Protein AF-A0AAV5U988-F1 (afdb_monomer)

Structure (mmCIF, N/CA/C/O backbone):
data_AF-A0AAV5U988-F1
#
_entry.id   AF-A0AAV5U988-F1
#
loop_
_atom_site.group_PDB
_atom_site.id
_atom_site.type_symbol
_atom_site.label_atom_id
_atom_site.label_alt_id
_atom_site.label_comp_id
_atom_site.label_asym_id
_atom_site.label_entity_id
_atom_site.label_seq_id
_atom_site.pdbx_PDB_ins_code
_atom_site.Cartn_x
_atom_site.Cartn_y
_atom_site.Cartn_z
_atom_site.occupancy
_atom_site.B_iso_or_equiv
_atom_site.auth_seq_id
_atom_site.auth_comp_id
_atom_site.auth_asym_id
_atom_site.auth_atom_id
_atom_site.pdbx_PDB_model_num
ATOM 1 N N . MET A 1 1 ? 36.139 -10.339 -34.353 1.00 68.12 1 MET A N 1
ATOM 2 C CA . MET A 1 1 ? 35.444 -9.091 -33.962 1.00 68.12 1 MET A CA 1
ATOM 3 C C . MET A 1 1 ? 34.547 -8.660 -35.114 1.00 68.12 1 MET A C 1
ATOM 5 O O . MET A 1 1 ? 35.024 -8.731 -36.241 1.00 68.12 1 MET A O 1
ATOM 9 N N . PRO A 1 2 ? 33.273 -8.292 -34.888 1.00 76.19 2 PRO A N 1
ATOM 10 C CA . PRO A 1 2 ? 32.394 -7.860 -35.975 1.00 76.19 2 PRO A CA 1
ATOM 11 C C . PRO A 1 2 ? 32.952 -6.601 -36.652 1.0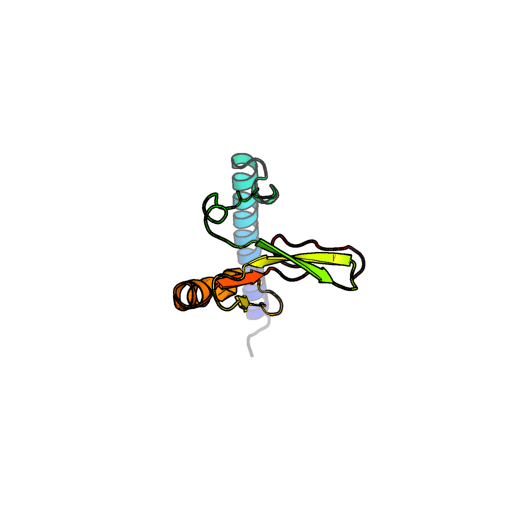0 76.19 2 PRO A C 1
ATOM 13 O O . PRO A 1 2 ? 33.418 -5.682 -35.974 1.00 76.19 2 PRO A O 1
ATOM 16 N N . GLY A 1 3 ? 32.927 -6.581 -37.987 1.00 91.69 3 GLY A N 1
ATOM 17 C CA . GLY A 1 3 ? 33.462 -5.481 -38.789 1.00 91.69 3 GLY A CA 1
ATOM 18 C C . GLY A 1 3 ? 32.687 -4.176 -38.596 1.00 91.69 3 GLY A C 1
ATOM 19 O O . GLY A 1 3 ? 31.529 -4.176 -38.174 1.00 91.69 3 GLY A O 1
ATOM 20 N N . VAL A 1 4 ? 33.323 -3.047 -38.927 1.00 90.12 4 VAL A N 1
ATOM 21 C CA . VAL A 1 4 ? 32.745 -1.697 -38.770 1.00 90.12 4 VAL A CA 1
ATOM 22 C C . VAL A 1 4 ? 31.385 -1.581 -39.468 1.00 90.12 4 VAL A C 1
ATOM 24 O O . VAL A 1 4 ? 30.432 -1.094 -38.866 1.00 90.12 4 VAL A O 1
ATOM 27 N N . LEU A 1 5 ? 31.255 -2.122 -40.684 1.00 90.00 5 LEU A N 1
ATOM 28 C CA . LEU A 1 5 ? 29.999 -2.129 -41.440 1.00 90.00 5 LEU A CA 1
ATOM 29 C C . LEU A 1 5 ? 28.879 -2.883 -40.705 1.00 90.00 5 LEU A C 1
ATOM 31 O O . LEU A 1 5 ? 27.766 -2.381 -40.581 1.00 90.00 5 LEU A O 1
ATOM 35 N N . THR A 1 6 ? 29.180 -4.060 -40.151 1.00 89.31 6 THR A N 1
ATOM 36 C CA . THR A 1 6 ? 28.213 -4.869 -39.397 1.00 89.31 6 THR A CA 1
ATOM 37 C C . THR A 1 6 ? 27.725 -4.135 -38.148 1.00 89.31 6 THR A C 1
ATOM 39 O O . THR A 1 6 ? 26.540 -4.199 -37.822 1.00 89.31 6 THR A O 1
ATOM 42 N N . ARG A 1 7 ? 28.609 -3.392 -37.466 1.00 90.75 7 ARG A N 1
ATOM 43 C CA . ARG A 1 7 ? 28.262 -2.572 -36.291 1.00 90.75 7 ARG A CA 1
ATOM 44 C C . ARG A 1 7 ? 27.387 -1.371 -36.659 1.00 90.75 7 ARG A C 1
ATOM 46 O O . ARG A 1 7 ? 26.449 -1.069 -35.930 1.00 90.75 7 ARG A O 1
ATOM 53 N N . LEU A 1 8 ? 27.652 -0.720 -37.791 1.00 92.00 8 LEU A N 1
ATOM 54 C CA . LEU A 1 8 ? 26.842 0.406 -38.269 1.00 92.00 8 LEU A CA 1
ATOM 55 C C . LEU A 1 8 ? 25.433 -0.036 -38.684 1.00 92.00 8 LEU A C 1
ATOM 57 O O . LEU A 1 8 ? 24.454 0.587 -38.284 1.00 92.00 8 LEU A O 1
ATOM 61 N N . VAL A 1 9 ? 25.317 -1.147 -39.418 1.00 93.44 9 VAL A N 1
ATOM 62 C CA . VAL A 1 9 ? 24.019 -1.694 -39.848 1.00 93.44 9 VAL A CA 1
ATOM 63 C C . VAL A 1 9 ? 23.182 -2.149 -38.652 1.00 93.44 9 VAL A C 1
ATOM 65 O O . VAL A 1 9 ? 21.994 -1.843 -38.579 1.00 93.44 9 VAL A O 1
ATOM 68 N N . SER A 1 10 ? 23.793 -2.835 -37.683 1.00 89.19 10 SER A N 1
ATOM 69 C CA . SER A 1 10 ? 23.087 -3.266 -36.468 1.00 89.19 10 SER A CA 1
ATOM 70 C C . SER A 1 10 ? 22.664 -2.084 -35.594 1.00 89.19 10 SER A C 1
ATOM 72 O O . SER A 1 10 ? 21.521 -2.053 -35.146 1.00 89.19 10 SER A O 1
ATOM 74 N N . ALA A 1 11 ? 23.518 -1.071 -35.413 1.00 90.62 11 ALA A N 1
ATOM 75 C CA . ALA A 1 11 ? 23.143 0.150 -34.700 1.00 90.62 11 ALA A CA 1
ATOM 76 C C . ALA A 1 11 ? 21.985 0.886 -35.390 1.00 90.62 11 ALA A C 1
ATOM 78 O O . ALA A 1 11 ? 21.061 1.346 -34.721 1.00 90.62 11 ALA A O 1
ATOM 79 N N . PHE A 1 12 ? 21.993 0.965 -36.721 1.00 95.25 12 PHE A N 1
ATOM 80 C CA . PHE A 1 12 ? 20.897 1.561 -37.481 1.00 95.25 12 PHE A CA 1
ATOM 81 C C . PHE A 1 12 ? 19.587 0.779 -37.312 1.00 95.25 12 PHE A C 1
ATOM 83 O O . PHE A 1 12 ? 18.555 1.373 -37.006 1.00 95.25 12 PHE A O 1
ATOM 90 N N . ALA A 1 13 ? 19.630 -0.550 -37.430 1.00 94.94 13 ALA A N 1
ATOM 91 C CA . ALA A 1 13 ? 18.459 -1.407 -37.254 1.00 94.94 13 ALA A CA 1
ATOM 92 C C . ALA A 1 13 ? 17.871 -1.317 -35.834 1.00 94.94 13 ALA A C 1
ATOM 94 O O . ALA A 1 13 ? 16.653 -1.241 -35.678 1.00 94.94 13 ALA A O 1
ATOM 95 N N . ILE A 1 14 ? 18.725 -1.270 -34.805 1.00 94.69 14 ILE A N 1
ATOM 96 C CA . ILE A 1 14 ? 18.303 -1.099 -33.407 1.00 94.69 14 ILE A CA 1
ATOM 97 C C . ILE A 1 14 ? 17.627 0.259 -33.211 1.00 94.69 14 ILE A C 1
ATOM 99 O O . ILE A 1 14 ? 16.540 0.312 -32.641 1.00 94.69 14 ILE A O 1
ATOM 103 N N . ASN A 1 15 ? 18.222 1.344 -33.717 1.00 95.38 15 ASN A N 1
ATOM 104 C CA . ASN A 1 15 ? 17.617 2.673 -33.621 1.00 95.38 15 ASN A CA 1
ATOM 105 C C . ASN A 1 15 ? 16.271 2.730 -34.353 1.00 95.38 15 ASN A C 1
ATOM 107 O O . ASN A 1 15 ? 15.298 3.240 -33.805 1.00 95.38 15 ASN A O 1
ATOM 111 N N . LEU A 1 16 ? 16.180 2.150 -35.553 1.00 96.19 16 LEU A N 1
ATOM 112 C CA . LEU A 1 16 ? 14.936 2.104 -36.319 1.00 96.19 16 LEU A CA 1
ATOM 113 C C . LEU A 1 16 ? 13.834 1.337 -35.573 1.00 96.19 16 LEU A C 1
ATOM 115 O O . LEU A 1 16 ? 12.708 1.825 -35.468 1.00 96.19 16 LEU A O 1
ATOM 119 N N . ALA A 1 17 ? 14.163 0.172 -35.008 1.00 95.81 17 ALA A N 1
ATOM 120 C CA . ALA A 1 17 ? 13.234 -0.597 -34.188 1.00 95.81 17 ALA A CA 1
ATOM 121 C C . ALA A 1 17 ? 12.812 0.189 -32.936 1.00 95.81 17 ALA A C 1
ATOM 123 O O . ALA A 1 17 ? 11.626 0.254 -32.615 1.00 95.81 17 ALA A O 1
ATOM 124 N N . GLN A 1 18 ? 13.759 0.841 -32.259 1.00 96.12 18 GLN A N 1
ATOM 125 C CA . GLN A 1 18 ? 13.484 1.661 -31.083 1.00 96.12 18 GLN A CA 1
ATOM 126 C C . GLN A 1 18 ? 12.528 2.813 -31.401 1.00 96.12 18 GLN A C 1
ATOM 128 O O . GLN A 1 18 ? 11.563 3.009 -30.659 1.00 96.12 18 GLN A O 1
ATOM 133 N N . TYR A 1 19 ? 12.742 3.542 -32.500 1.00 97.19 19 TYR A N 1
ATOM 134 C CA . TYR A 1 19 ? 11.817 4.589 -32.933 1.00 97.19 19 TYR A CA 1
ATOM 135 C C . TYR A 1 19 ? 10.433 4.018 -33.236 1.00 97.19 19 TYR A C 1
ATOM 137 O O . TYR A 1 19 ? 9.449 4.541 -32.723 1.00 97.19 19 TYR A O 1
ATOM 145 N N . TYR A 1 20 ? 10.349 2.906 -33.969 1.00 96.94 20 TYR A N 1
ATOM 146 C CA . TYR A 1 20 ? 9.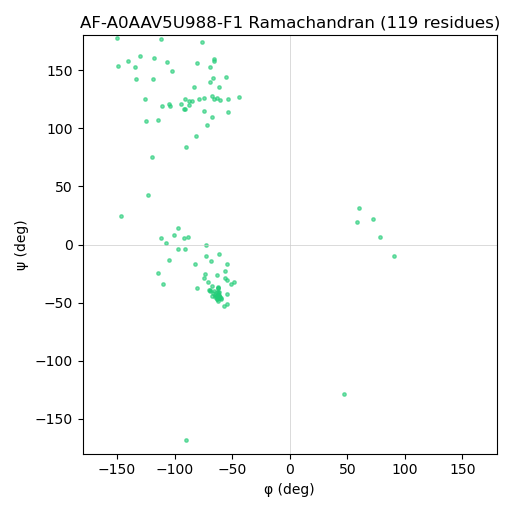075 2.263 -34.295 1.00 96.94 20 TYR A CA 1
ATOM 147 C C . TYR A 1 20 ? 8.264 1.891 -33.042 1.00 96.94 20 TYR A C 1
ATOM 149 O O . TYR A 1 20 ? 7.114 2.312 -32.893 1.00 96.94 20 TYR A O 1
ATOM 157 N N . TYR A 1 21 ? 8.869 1.160 -32.101 1.00 97.19 21 TYR A N 1
ATOM 158 C CA . TYR A 1 21 ? 8.181 0.741 -30.878 1.00 97.19 21 TYR A CA 1
ATOM 159 C C . TYR A 1 21 ? 7.856 1.919 -29.953 1.00 97.19 21 TYR A C 1
ATOM 161 O O . TYR A 1 21 ? 6.785 1.936 -29.344 1.00 97.19 21 TYR A O 1
ATOM 169 N N . SER A 1 22 ? 8.727 2.930 -29.878 1.00 96.06 22 SER A N 1
ATOM 170 C CA . SER A 1 22 ? 8.483 4.121 -29.051 1.00 96.06 22 SER A CA 1
ATOM 171 C C . SER A 1 22 ? 7.349 4.974 -29.618 1.00 96.06 22 SER A C 1
ATOM 173 O O . SER A 1 22 ? 6.501 5.448 -28.862 1.00 96.06 22 SER A O 1
ATOM 175 N N . SER A 1 23 ? 7.276 5.122 -30.944 1.00 97.12 23 SER A N 1
ATOM 176 C CA . SER A 1 23 ? 6.168 5.797 -31.620 1.00 97.12 23 SER A CA 1
ATOM 177 C C . SER A 1 23 ? 4.847 5.056 -31.415 1.00 97.12 23 SER A C 1
ATOM 179 O O . SER A 1 23 ? 3.851 5.692 -31.077 1.00 97.12 23 SER A O 1
ATOM 181 N N . LEU A 1 24 ? 4.826 3.724 -31.538 1.00 97.62 24 LEU A N 1
ATOM 182 C CA . LEU A 1 24 ? 3.626 2.926 -31.259 1.00 97.62 24 LEU A CA 1
ATOM 183 C C . LEU A 1 24 ? 3.167 3.054 -29.802 1.00 97.62 24 LEU A C 1
ATOM 185 O O . LEU A 1 24 ? 1.981 3.268 -29.549 1.00 97.62 24 LEU A O 1
ATOM 189 N N . ALA A 1 25 ? 4.091 2.963 -28.843 1.00 95.44 25 ALA A N 1
ATOM 190 C CA . ALA A 1 25 ? 3.778 3.125 -27.427 1.00 95.44 25 ALA A CA 1
ATOM 191 C C . ALA A 1 25 ? 3.251 4.537 -27.127 1.00 95.44 25 ALA A C 1
ATOM 193 O O . ALA A 1 25 ? 2.237 4.680 -26.447 1.00 95.44 25 ALA A O 1
ATOM 194 N N . GLY A 1 26 ? 3.887 5.573 -27.682 1.00 95.56 26 GLY A N 1
ATOM 195 C CA . GLY A 1 26 ? 3.447 6.960 -27.548 1.00 95.56 26 GLY A CA 1
ATOM 196 C C . GLY A 1 26 ? 2.042 7.183 -28.110 1.00 95.56 26 GLY A C 1
ATOM 197 O O . GLY A 1 26 ? 1.189 7.740 -27.420 1.00 95.56 26 GLY A O 1
ATOM 198 N N . LEU A 1 27 ? 1.764 6.680 -29.317 1.00 96.19 27 LEU A N 1
ATOM 199 C CA . LEU A 1 27 ? 0.439 6.756 -29.939 1.00 96.19 27 LEU A CA 1
ATOM 200 C C . LEU A 1 27 ? -0.620 6.000 -29.131 1.00 96.19 27 LEU A C 1
ATOM 202 O O . LEU A 1 27 ? -1.714 6.520 -28.920 1.00 96.19 27 LEU A O 1
ATOM 206 N N . TYR A 1 28 ? -0.300 4.806 -28.629 1.00 94.31 28 TYR A N 1
ATOM 207 C CA . TYR A 1 28 ? -1.206 4.034 -27.781 1.00 94.31 28 TYR A CA 1
ATOM 208 C C . TYR A 1 28 ? -1.513 4.754 -26.464 1.00 94.31 28 TYR A C 1
ATOM 210 O O . TYR A 1 28 ? -2.673 4.823 -26.055 1.00 94.31 28 TYR A O 1
ATOM 218 N N . LEU A 1 29 ? -0.499 5.320 -25.805 1.00 91.75 29 LEU A N 1
ATOM 219 C CA . LEU A 1 29 ? -0.677 6.076 -24.567 1.00 91.75 29 LEU A CA 1
ATOM 220 C C . LEU A 1 29 ? -1.483 7.357 -24.803 1.00 91.75 29 LEU A C 1
ATOM 222 O O . LEU A 1 29 ? -2.371 7.653 -24.007 1.00 91.75 29 LEU A O 1
ATOM 226 N N . LEU A 1 30 ? -1.249 8.064 -25.912 1.00 91.38 30 LEU A N 1
ATOM 227 C CA . LEU A 1 30 ? -2.019 9.247 -26.301 1.00 91.38 30 LEU A CA 1
ATOM 228 C C . LEU A 1 30 ? -3.482 8.897 -26.615 1.00 91.38 30 LEU A C 1
ATOM 230 O O . LEU A 1 30 ? -4.408 9.553 -26.133 1.00 91.38 30 LEU A O 1
ATOM 234 N N . TRP A 1 31 ? -3.715 7.822 -27.369 1.00 91.81 31 TRP A N 1
ATOM 235 C CA . TRP A 1 31 ? -5.058 7.310 -27.647 1.00 91.81 31 TRP A CA 1
ATOM 236 C C . TRP A 1 31 ? -5.775 6.880 -26.361 1.00 91.81 31 TRP A C 1
ATOM 238 O O . TRP A 1 31 ? -6.928 7.238 -26.119 1.00 91.81 31 TRP A O 1
ATOM 248 N N . ARG A 1 32 ? -5.081 6.165 -25.476 1.00 89.75 32 ARG A N 1
ATOM 249 C CA . ARG A 1 32 ? -5.623 5.762 -24.177 1.00 89.75 32 ARG A CA 1
ATOM 250 C C . ARG A 1 32 ? -5.940 6.977 -23.310 1.00 89.75 32 ARG A C 1
ATOM 252 O O . ARG A 1 32 ? -6.977 6.991 -22.649 1.00 89.75 32 ARG A O 1
ATOM 259 N N . TRP A 1 33 ? -5.081 7.994 -23.309 1.00 86.62 33 TRP A N 1
ATOM 260 C CA . TRP A 1 33 ? -5.279 9.228 -22.552 1.00 86.62 33 TRP A CA 1
ATOM 261 C C . TRP A 1 33 ? -6.524 9.981 -23.015 1.00 86.62 33 TRP A C 1
ATOM 263 O O . TRP A 1 33 ? -7.369 10.316 -22.189 1.00 86.62 33 TRP A O 1
ATOM 273 N N . THR A 1 34 ? -6.677 10.179 -24.328 1.00 89.69 34 THR A N 1
ATOM 274 C CA . THR A 1 34 ? -7.853 10.852 -24.909 1.00 89.69 34 THR A CA 1
ATOM 275 C C . THR A 1 34 ? -9.149 10.084 -24.639 1.00 89.69 34 THR A C 1
ATOM 277 O O . THR A 1 34 ? -10.168 10.696 -24.336 1.00 89.69 34 THR A O 1
ATOM 280 N N . ARG A 1 35 ? -9.111 8.744 -24.643 1.00 88.75 35 ARG A N 1
ATOM 281 C CA . ARG A 1 35 ? -10.258 7.887 -24.288 1.00 88.75 35 ARG A CA 1
ATOM 282 C C . ARG A 1 35 ? -10.616 7.890 -22.800 1.00 88.75 35 ARG A C 1
ATOM 284 O O . ARG A 1 35 ? -11.779 7.697 -22.465 1.00 88.75 35 ARG A O 1
ATOM 291 N N . THR A 1 36 ? -9.634 8.040 -21.911 1.00 82.06 36 THR A N 1
ATOM 292 C CA . THR A 1 36 ? -9.819 7.900 -20.449 1.00 82.06 36 THR A CA 1
ATOM 293 C C . THR A 1 36 ? -9.768 9.224 -19.687 1.00 82.06 36 THR A C 1
ATOM 295 O O . THR A 1 36 ? -9.872 9.221 -18.461 1.00 82.06 36 THR A O 1
ATOM 298 N N . GLY A 1 37 ? -9.596 10.351 -20.388 1.00 80.56 37 GLY A N 1
ATOM 299 C CA . GLY A 1 37 ? -9.558 11.693 -19.802 1.00 80.56 37 GLY A CA 1
ATOM 300 C C . GLY A 1 37 ? -8.434 11.888 -18.782 1.00 80.56 37 GLY A C 1
ATOM 301 O O . GLY A 1 37 ? -8.624 12.590 -17.796 1.00 80.56 37 GLY A O 1
ATOM 302 N N . GLY A 1 38 ? -7.293 11.213 -18.954 1.00 77.44 38 GLY A N 1
ATOM 303 C CA . GLY A 1 38 ? -6.189 11.290 -17.989 1.00 77.44 38 GLY A CA 1
ATOM 304 C C . GLY A 1 38 ? -6.443 10.560 -16.664 1.00 77.44 38 GLY A C 1
ATOM 305 O O . GLY A 1 38 ? -5.779 10.837 -15.667 1.00 77.44 38 GLY A O 1
ATOM 306 N N . GLY A 1 39 ? -7.362 9.587 -16.638 1.00 72.50 39 GLY A N 1
ATOM 307 C CA . GLY A 1 39 ? -7.710 8.818 -15.436 1.00 72.50 39 GLY A CA 1
ATOM 308 C C . GLY A 1 39 ? -6.535 8.127 -14.726 1.00 72.50 39 GLY A C 1
ATOM 309 O O . GLY A 1 39 ? -6.663 7.782 -13.556 1.00 72.50 39 GLY A O 1
ATOM 310 N N . ALA A 1 40 ? -5.381 7.972 -15.383 1.00 67.31 40 ALA A N 1
ATOM 311 C CA . ALA A 1 40 ? -4.150 7.474 -14.764 1.00 67.31 40 ALA A CA 1
ATOM 312 C C . ALA A 1 40 ? -3.604 8.386 -13.646 1.00 67.31 40 ALA A C 1
ATOM 314 O O . ALA A 1 40 ? -2.934 7.889 -12.746 1.00 67.31 40 ALA A O 1
ATOM 315 N N . LEU A 1 41 ? -3.904 9.691 -13.678 1.00 70.25 41 LEU A N 1
ATOM 316 C CA . LEU A 1 41 ? -3.542 10.644 -12.619 1.00 70.25 41 LEU A CA 1
ATOM 317 C C . LEU A 1 41 ? -4.681 10.897 -11.625 1.00 70.25 41 LEU A C 1
ATOM 319 O O . LEU A 1 41 ? -4.508 11.625 -10.648 1.00 70.25 41 LEU A O 1
ATOM 323 N N . ARG A 1 42 ? -5.862 10.319 -11.858 1.00 73.19 42 ARG A N 1
ATOM 324 C CA . ARG A 1 42 ? -6.999 10.490 -10.960 1.00 73.19 42 ARG A CA 1
ATOM 325 C C . ARG A 1 42 ? -6.749 9.654 -9.711 1.00 73.19 42 ARG A C 1
ATOM 327 O O . ARG A 1 42 ? -6.704 8.427 -9.782 1.00 73.19 42 ARG A O 1
ATOM 334 N N . LEU A 1 43 ? -6.605 10.321 -8.567 1.00 63.56 43 LEU A N 1
ATOM 335 C CA . LEU A 1 43 ? -6.525 9.655 -7.269 1.00 63.56 43 LEU A CA 1
ATOM 336 C C . LEU A 1 43 ? -7.740 8.732 -7.115 1.00 63.56 43 LEU A C 1
ATOM 338 O O . LEU A 1 43 ? -8.888 9.182 -7.096 1.00 63.56 43 LEU A O 1
ATOM 342 N N . LYS A 1 44 ? -7.488 7.420 -7.076 1.00 63.97 44 LYS A N 1
ATOM 343 C CA . LYS A 1 44 ? -8.531 6.412 -6.893 1.00 63.97 44 LYS A CA 1
ATOM 344 C C . LYS A 1 44 ? -9.008 6.502 -5.450 1.00 63.97 44 LYS A C 1
ATOM 346 O O . LYS A 1 44 ? -8.341 6.003 -4.551 1.00 63.97 44 LYS A O 1
ATOM 351 N N . GLN A 1 45 ? -10.162 7.119 -5.237 1.00 57.88 45 GLN A N 1
ATOM 352 C CA . GLN A 1 45 ? -10.797 7.155 -3.927 1.00 57.88 45 GLN A CA 1
ATOM 353 C C . GLN A 1 45 ? -11.237 5.728 -3.574 1.00 57.88 45 GLN A C 1
ATOM 355 O O . GLN A 1 45 ? -12.086 5.143 -4.246 1.00 57.88 45 GLN A O 1
ATOM 360 N N . ARG A 1 46 ? -10.563 5.114 -2.598 1.00 58.81 46 ARG A N 1
ATOM 361 C CA . ARG A 1 46 ? -10.878 3.765 -2.121 1.00 58.81 46 ARG A CA 1
ATOM 362 C C . ARG A 1 46 ? -11.869 3.900 -0.972 1.00 58.81 46 ARG A C 1
ATOM 364 O O . ARG A 1 46 ? -11.547 4.502 0.047 1.00 58.81 46 ARG A O 1
ATOM 371 N N . GLU A 1 47 ? -13.078 3.379 -1.150 1.00 51.69 47 GLU A N 1
ATOM 372 C CA . GLU A 1 47 ? -14.053 3.330 -0.063 1.00 51.69 47 GLU A CA 1
ATOM 373 C C . GLU A 1 47 ? -13.573 2.351 1.010 1.00 51.69 47 GLU A C 1
ATOM 375 O O . GLU A 1 47 ? -13.229 1.203 0.718 1.00 51.69 47 GLU A O 1
ATOM 380 N N . MET A 1 48 ? -13.537 2.817 2.258 1.00 50.44 48 MET A N 1
ATOM 381 C CA . MET A 1 48 ? -13.232 1.969 3.404 1.00 50.44 48 MET A CA 1
ATOM 382 C C . MET A 1 48 ? -14.334 0.904 3.530 1.00 50.44 48 MET A C 1
ATOM 384 O O . MET A 1 48 ? -15.515 1.265 3.569 1.00 50.44 48 MET A O 1
ATOM 388 N N . PRO A 1 49 ? -14.005 -0.399 3.579 1.00 49.78 49 PRO A N 1
ATOM 389 C CA . PRO A 1 49 ? -15.017 -1.446 3.624 1.00 49.78 49 PRO A CA 1
ATOM 390 C C . PRO A 1 49 ? -15.899 -1.301 4.872 1.00 49.78 49 PRO A C 1
ATOM 392 O O . PRO A 1 49 ? -15.421 -1.308 6.004 1.00 49.78 49 PRO A O 1
ATOM 395 N N . ARG A 1 50 ? -17.216 -1.214 4.648 1.00 47.62 50 ARG A N 1
ATOM 396 C CA . ARG A 1 50 ? -18.259 -0.900 5.647 1.00 47.62 50 ARG A CA 1
ATOM 397 C C . ARG A 1 50 ? -18.401 -1.886 6.816 1.00 47.62 50 ARG A C 1
ATOM 399 O O . ARG A 1 50 ? -19.171 -1.613 7.723 1.00 47.62 50 ARG A O 1
ATOM 406 N N . LYS A 1 51 ? -17.717 -3.033 6.803 1.00 46.44 51 LYS A N 1
ATOM 407 C CA . LYS A 1 51 ? -17.981 -4.156 7.727 1.00 46.44 51 LYS A CA 1
ATOM 408 C C . LYS A 1 51 ? -17.025 -4.289 8.920 1.00 46.44 51 LYS A C 1
ATOM 410 O O . LYS A 1 51 ? -17.118 -5.271 9.643 1.00 46.44 51 LYS A O 1
ATOM 415 N N . LEU A 1 52 ? -16.133 -3.327 9.161 1.00 50.91 52 LEU A N 1
ATOM 416 C CA . LEU A 1 52 ? -15.155 -3.402 10.262 1.00 50.91 52 LEU A CA 1
ATOM 417 C C . LEU A 1 52 ? -15.574 -2.657 11.548 1.00 50.91 52 LEU A C 1
ATOM 419 O O . LEU A 1 52 ? -14.721 -2.407 12.392 1.00 50.91 52 LEU A O 1
ATOM 423 N N . ILE A 1 53 ? -16.844 -2.259 11.694 1.00 52.69 53 ILE A N 1
ATOM 424 C CA . ILE A 1 53 ? -17.262 -1.288 12.727 1.00 52.69 53 ILE A CA 1
ATOM 425 C C . ILE A 1 53 ? -18.107 -1.925 13.845 1.00 52.69 53 ILE A C 1
ATOM 427 O O . ILE A 1 53 ? -17.956 -1.557 15.003 1.00 52.69 53 ILE A O 1
ATOM 431 N N . ASP A 1 54 ? -18.934 -2.931 13.555 1.00 52.50 54 ASP A N 1
ATOM 432 C CA . ASP A 1 54 ? -20.053 -3.242 14.463 1.00 52.50 54 ASP A CA 1
ATOM 433 C C . ASP A 1 54 ? -19.773 -4.294 15.559 1.00 52.50 54 ASP A C 1
ATOM 435 O O . ASP A 1 54 ? -20.689 -4.647 16.289 1.00 52.50 54 ASP A O 1
ATOM 439 N N . ASN A 1 55 ? -18.540 -4.794 15.729 1.00 55.12 55 ASN A N 1
ATOM 440 C CA . ASN A 1 55 ? -18.221 -5.838 16.731 1.00 55.12 55 ASN A CA 1
ATOM 441 C C . ASN A 1 55 ? -16.812 -5.732 17.352 1.00 55.12 55 ASN A C 1
ATOM 443 O O . ASN A 1 55 ? -16.254 -6.728 17.813 1.00 55.12 55 ASN A O 1
ATOM 447 N N . TYR A 1 56 ? -16.212 -4.541 17.364 1.00 59.09 56 TYR A N 1
ATOM 448 C CA . TYR A 1 56 ? -14.844 -4.343 17.844 1.00 59.09 56 TYR A CA 1
ATOM 449 C C . TYR A 1 56 ? -14.805 -3.390 19.047 1.00 59.09 56 TYR A C 1
ATOM 451 O O . TYR A 1 56 ? -15.552 -2.419 19.131 1.00 59.09 56 TYR A O 1
ATOM 459 N N . ASN A 1 57 ? -13.925 -3.669 20.007 1.00 66.69 57 ASN A N 1
ATOM 460 C CA . ASN A 1 57 ? -13.698 -2.845 21.188 1.00 66.69 57 ASN A CA 1
ATOM 461 C C . ASN A 1 57 ? -12.591 -1.823 20.882 1.00 66.69 57 ASN A C 1
ATOM 463 O O . ASN A 1 57 ? -11.404 -2.057 21.122 1.00 66.69 57 ASN A O 1
ATOM 467 N N . HIS A 1 58 ? -12.999 -0.711 20.272 1.00 67.69 58 HIS A N 1
ATOM 468 C CA . HIS A 1 58 ? -12.130 0.347 19.758 1.00 67.69 58 HIS A CA 1
ATOM 469 C C . HIS A 1 58 ? -11.376 1.093 20.879 1.00 67.69 58 HIS A C 1
ATOM 471 O O . HIS A 1 58 ? -11.975 1.657 21.793 1.00 67.69 58 HIS A O 1
ATOM 477 N N . LYS A 1 59 ? -10.047 1.153 20.783 1.00 70.19 59 LYS A N 1
ATOM 478 C CA . LYS A 1 59 ? -9.130 1.901 21.656 1.00 70.19 59 LYS A CA 1
ATOM 479 C C . LYS A 1 59 ? -8.159 2.740 20.828 1.00 70.19 59 LYS A C 1
ATOM 481 O O . LYS A 1 59 ? -7.972 2.521 19.636 1.00 70.19 59 LYS A O 1
ATOM 486 N N . TYR A 1 60 ? -7.532 3.717 21.472 1.00 74.00 60 TYR A N 1
ATOM 487 C CA . TYR A 1 60 ? -6.617 4.657 20.833 1.00 74.00 60 TYR A CA 1
ATOM 488 C C . TYR A 1 60 ? -5.350 4.807 21.677 1.00 74.00 60 TYR A C 1
ATOM 490 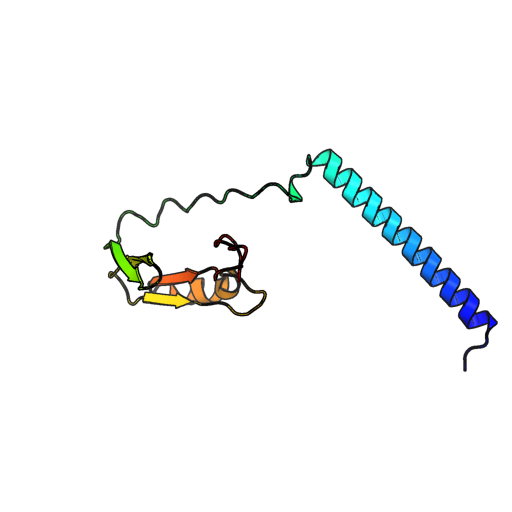O O . TYR A 1 60 ? -5.424 4.793 22.906 1.00 74.00 60 TYR A O 1
ATOM 498 N N . ILE A 1 61 ? -4.195 4.934 21.027 1.00 75.19 61 ILE A N 1
ATOM 499 C CA . ILE A 1 61 ? -2.925 5.283 21.665 1.00 75.19 61 ILE A CA 1
ATOM 500 C C . ILE A 1 61 ? -2.321 6.501 20.970 1.00 75.19 61 ILE A C 1
ATOM 502 O O . ILE A 1 61 ? -2.115 6.506 19.758 1.00 75.19 61 ILE A O 1
ATOM 506 N N . LEU A 1 62 ? -2.028 7.539 21.750 1.00 80.75 62 LEU A N 1
ATOM 507 C CA . LEU A 1 62 ? -1.344 8.733 21.271 1.00 80.75 62 LEU A CA 1
ATOM 508 C C . LEU A 1 62 ? 0.169 8.517 21.364 1.00 80.75 62 LEU A C 1
ATOM 510 O O . LEU A 1 62 ? 0.700 8.288 22.450 1.00 80.75 62 LEU A O 1
ATOM 514 N N . LEU A 1 63 ? 0.865 8.583 20.232 1.00 80.25 63 LEU A N 1
ATOM 515 C CA . LEU A 1 63 ? 2.320 8.485 20.194 1.00 80.25 63 LEU A CA 1
ATOM 516 C C . LEU A 1 63 ? 2.962 9.832 20.555 1.00 80.25 63 LEU A C 1
ATOM 518 O O . LEU A 1 63 ? 2.371 10.880 20.281 1.00 80.25 63 LEU A O 1
ATOM 522 N N . PRO A 1 64 ? 4.216 9.837 21.049 1.00 79.44 64 PRO A N 1
ATOM 523 C CA . PRO A 1 64 ? 4.981 11.069 21.266 1.00 79.44 64 PRO A CA 1
ATOM 524 C C . PRO A 1 64 ? 5.129 11.940 20.010 1.00 79.44 64 PRO A C 1
ATOM 526 O O . PRO A 1 64 ? 5.317 13.146 20.109 1.00 79.44 64 PRO A O 1
ATOM 529 N N . SER A 1 65 ? 5.003 11.345 18.820 1.00 81.44 65 SER A N 1
ATOM 530 C CA . SER A 1 65 ? 4.989 12.058 17.539 1.00 81.44 65 SER A CA 1
ATOM 531 C C . SER A 1 65 ? 3.693 12.840 17.266 1.00 81.44 65 SER A C 1
ATOM 533 O O . SER A 1 65 ? 3.561 13.421 16.193 1.00 81.44 65 SER A O 1
ATOM 535 N N . GLY A 1 66 ? 2.710 12.806 18.173 1.00 81.00 66 GLY A N 1
ATOM 536 C CA . GLY A 1 66 ? 1.384 13.408 17.992 1.00 81.00 66 GLY A CA 1
ATOM 537 C C . GLY A 1 66 ? 0.431 12.589 17.115 1.00 81.00 66 GLY A C 1
ATOM 538 O O . GLY A 1 66 ? -0.662 13.045 16.792 1.00 81.00 66 GLY A O 1
ATOM 539 N N . ILE A 1 67 ? 0.823 11.374 16.723 1.00 72.38 67 ILE A N 1
ATOM 540 C CA . ILE A 1 67 ? -0.006 10.489 15.899 1.00 72.38 67 ILE A CA 1
ATOM 541 C C . ILE A 1 67 ? -0.905 9.670 16.819 1.00 72.38 67 ILE A C 1
ATOM 543 O O . ILE A 1 67 ? -0.412 8.963 17.695 1.00 72.38 67 ILE A O 1
ATOM 547 N N . ASN A 1 68 ? -2.217 9.741 16.604 1.00 58.31 68 ASN A N 1
ATOM 548 C CA . ASN A 1 68 ? -3.177 8.918 17.327 1.00 58.31 68 ASN A CA 1
ATOM 549 C C . ASN A 1 68 ? -3.451 7.623 16.547 1.00 58.31 68 ASN A C 1
ATOM 551 O O . ASN A 1 68 ? -3.946 7.667 15.421 1.00 58.31 68 ASN A O 1
ATOM 555 N N . MET A 1 69 ? -3.108 6.476 17.129 1.00 64.88 69 MET A N 1
ATOM 556 C CA . MET A 1 69 ? -3.272 5.162 16.512 1.00 64.88 69 MET A CA 1
ATOM 557 C C . MET A 1 69 ? -4.452 4.418 17.127 1.00 64.88 69 MET A C 1
ATOM 559 O O . MET A 1 69 ? -4.484 4.134 18.321 1.00 64.88 69 MET A O 1
ATOM 563 N N . HIS A 1 70 ? -5.415 4.073 16.282 1.00 69.88 70 HIS A N 1
ATOM 564 C CA . HIS A 1 70 ? -6.585 3.283 16.639 1.00 69.88 70 HIS A CA 1
ATOM 565 C C . HIS A 1 70 ? -6.277 1.771 16.625 1.00 69.88 70 HIS A C 1
ATOM 567 O O . HIS A 1 70 ? -5.670 1.268 15.677 1.00 69.88 70 HIS A O 1
ATOM 573 N N . TYR A 1 71 ? -6.727 1.027 17.637 1.00 63.88 71 TYR A N 1
ATOM 574 C CA . TYR A 1 71 ? -6.604 -0.428 17.724 1.00 63.88 71 TYR A CA 1
ATOM 575 C C . TYR A 1 71 ? -7.773 -1.051 18.506 1.00 63.88 71 TYR A C 1
ATOM 577 O O . TYR A 1 71 ? -8.358 -0.421 19.367 1.00 63.88 71 TYR A O 1
ATOM 585 N N . ASP A 1 72 ? -8.100 -2.308 18.236 1.00 65.94 72 ASP A N 1
ATOM 586 C CA . ASP A 1 72 ? -9.125 -3.103 18.928 1.00 65.94 72 ASP A CA 1
ATOM 587 C C . ASP A 1 72 ? -8.522 -4.191 19.860 1.00 65.94 72 ASP A C 1
ATOM 589 O O . ASP A 1 72 ? -7.378 -4.615 19.705 1.00 65.94 72 ASP A O 1
ATOM 593 N N . THR A 1 73 ? -9.259 -4.660 20.862 1.00 65.75 73 THR A N 1
ATOM 594 C CA . THR A 1 73 ? -8.762 -5.630 21.856 1.00 65.75 73 THR A CA 1
ATOM 595 C C . THR A 1 73 ? -9.390 -7.022 21.787 1.00 65.75 73 THR A C 1
ATOM 597 O O . THR A 1 73 ? -9.110 -7.830 22.666 1.00 65.75 73 THR A O 1
ATOM 600 N N . THR A 1 74 ? -10.235 -7.332 20.799 1.00 67.50 74 THR A N 1
ATOM 601 C CA . THR A 1 74 ? -10.971 -8.619 20.765 1.00 67.50 74 THR A CA 1
ATOM 602 C C . THR A 1 74 ? -10.123 -9.843 20.396 1.00 67.50 74 THR A C 1
ATOM 604 O O . THR A 1 74 ? -10.434 -10.950 20.828 1.00 67.50 74 THR A O 1
ATOM 607 N N . ALA A 1 75 ? -9.023 -9.660 19.663 1.00 70.5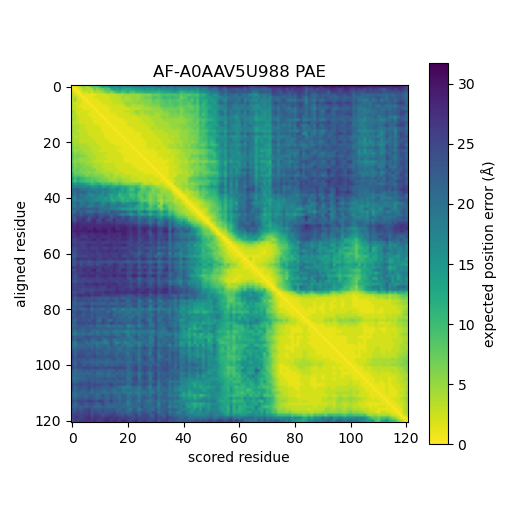6 75 ALA A N 1
ATOM 608 C CA . ALA A 1 75 ? -8.051 -10.706 19.337 1.00 70.56 75 ALA A CA 1
ATOM 609 C C . ALA A 1 75 ? -6.615 -10.151 19.403 1.00 70.56 75 ALA A C 1
ATOM 611 O O . ALA A 1 75 ? -6.433 -8.932 19.264 1.00 70.56 75 ALA A O 1
ATOM 612 N N . PRO A 1 76 ? -5.583 -11.006 19.585 1.00 78.94 76 PRO A N 1
ATOM 613 C CA . PRO A 1 76 ? -4.192 -10.565 19.575 1.00 78.94 76 PRO A CA 1
ATOM 614 C C . PRO A 1 76 ? -3.878 -9.790 18.290 1.00 78.94 7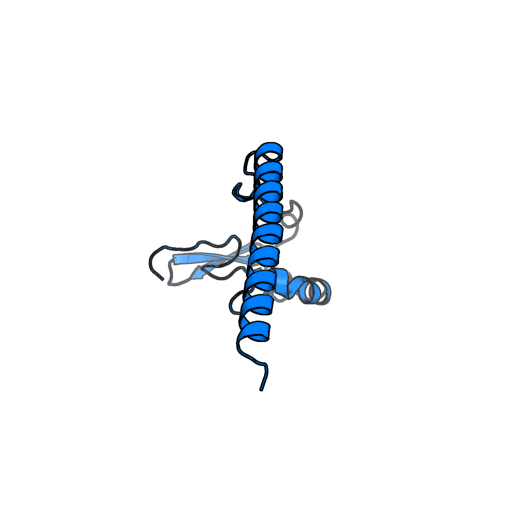6 PRO A C 1
ATOM 616 O O . PRO A 1 76 ? -4.122 -10.266 17.177 1.00 78.94 76 PRO A O 1
ATOM 619 N N . LEU A 1 77 ? -3.374 -8.566 18.452 1.00 82.19 77 LEU A N 1
ATOM 620 C CA . LEU A 1 77 ? -3.060 -7.678 17.339 1.00 82.19 77 LEU A CA 1
ATOM 621 C C . LEU A 1 77 ? -1.785 -8.147 16.639 1.00 82.19 77 LEU A C 1
ATOM 623 O O . LEU A 1 77 ? -0.734 -8.253 17.267 1.00 82.19 77 LEU A O 1
ATOM 627 N N . MET A 1 78 ? -1.871 -8.350 15.328 1.00 86.75 78 MET A N 1
ATOM 628 C CA . MET A 1 78 ? -0.718 -8.595 14.469 1.00 86.75 78 MET A CA 1
ATOM 629 C C . MET A 1 78 ? -0.576 -7.427 13.496 1.00 86.75 78 MET A C 1
ATOM 631 O O . MET A 1 78 ? -1.368 -7.288 12.563 1.00 86.75 78 MET A O 1
ATOM 635 N N . VAL A 1 79 ? 0.427 -6.576 13.721 1.00 91.25 79 VAL A N 1
ATOM 636 C CA . VAL A 1 79 ? 0.749 -5.469 12.812 1.00 91.25 79 VAL A CA 1
ATOM 637 C C . VAL A 1 79 ? 1.767 -5.946 11.784 1.00 91.25 79 VAL A C 1
ATOM 639 O O . VAL A 1 79 ? 2.835 -6.433 12.146 1.00 91.25 79 VAL A O 1
ATOM 642 N N . MET A 1 80 ? 1.442 -5.790 10.504 1.00 93.06 80 MET A N 1
ATOM 643 C CA . MET A 1 80 ? 2.327 -6.120 9.390 1.00 93.06 80 MET A CA 1
ATOM 644 C C . MET A 1 80 ? 2.909 -4.835 8.801 1.00 93.06 80 MET A C 1
ATOM 646 O O . MET A 1 80 ? 2.175 -3.968 8.321 1.00 93.06 80 MET A O 1
ATOM 650 N N . VAL A 1 81 ? 4.237 -4.724 8.838 1.00 95.25 81 VAL A N 1
ATOM 651 C CA . VAL A 1 81 ? 5.001 -3.578 8.326 1.00 95.25 81 VAL A CA 1
ATOM 652 C C . VAL A 1 81 ? 5.773 -4.044 7.095 1.00 95.25 81 VAL A C 1
ATOM 654 O O . VAL A 1 81 ? 6.542 -4.995 7.179 1.00 95.25 81 VAL A O 1
ATOM 657 N N . HIS A 1 82 ? 5.514 -3.437 5.936 1.00 94.62 82 HIS A N 1
ATOM 658 C CA . HIS A 1 82 ? 6.145 -3.824 4.664 1.00 94.62 82 HIS A CA 1
ATOM 659 C C . HIS A 1 82 ? 7.604 -3.338 4.543 1.00 94.62 82 HIS A C 1
ATOM 661 O O . HIS A 1 82 ? 8.092 -2.603 5.397 1.00 94.62 82 HIS A O 1
ATOM 667 N N . GLY A 1 83 ? 8.310 -3.730 3.479 1.00 91.69 83 GLY A N 1
ATOM 668 C CA . GLY A 1 83 ? 9.674 -3.277 3.183 1.00 91.69 83 GLY A CA 1
ATOM 669 C C . GLY A 1 83 ? 9.761 -2.010 2.319 1.00 91.69 83 GLY A C 1
ATOM 670 O O . GLY A 1 83 ? 8.779 -1.304 2.085 1.00 91.69 83 GLY A O 1
ATOM 671 N N . TYR A 1 84 ? 10.966 -1.720 1.827 1.00 92.62 84 TYR A N 1
ATOM 672 C CA . TYR A 1 84 ? 11.228 -0.655 0.851 1.00 92.62 84 TYR A CA 1
ATOM 673 C C . TYR A 1 84 ? 10.626 -1.006 -0.523 1.00 92.62 84 TYR A C 1
ATOM 675 O O . TYR A 1 84 ? 10.718 -2.151 -0.951 1.00 92.62 84 TYR A O 1
ATOM 683 N N . LEU A 1 85 ? 10.029 -0.023 -1.214 1.00 87.44 85 LEU A N 1
ATOM 684 C CA . LEU A 1 85 ? 9.299 -0.187 -2.496 1.00 87.44 85 LEU A CA 1
ATOM 685 C C . LEU A 1 85 ? 8.118 -1.173 -2.460 1.00 87.44 85 LEU A C 1
ATOM 687 O O . LEU A 1 85 ? 7.627 -1.617 -3.497 1.00 87.44 85 LEU A O 1
ATOM 691 N N . GLU A 1 86 ? 7.619 -1.456 -1.265 1.00 91.56 86 GLU A N 1
ATOM 692 C CA . GLU A 1 86 ? 6.425 -2.256 -1.033 1.00 91.56 86 GLU A CA 1
ATOM 693 C C . GLU A 1 86 ? 5.290 -1.392 -0.468 1.00 91.56 86 GLU A C 1
ATOM 695 O O . GLU A 1 86 ? 5.451 -0.197 -0.219 1.00 91.56 86 GLU A O 1
ATOM 700 N N . PHE A 1 87 ? 4.121 -1.997 -0.280 1.00 92.44 87 PHE A N 1
ATOM 701 C CA . PHE A 1 87 ? 2.988 -1.401 0.427 1.00 92.44 87 PHE A CA 1
ATOM 702 C C . PHE A 1 87 ? 2.165 -2.519 1.084 1.00 92.44 87 PHE A C 1
ATOM 704 O O . PHE A 1 87 ? 2.499 -3.697 0.926 1.00 92.44 87 PHE A O 1
ATOM 711 N N . TRP A 1 88 ? 1.102 -2.194 1.824 1.00 89.94 88 TRP A N 1
ATOM 712 C CA . TRP A 1 88 ? 0.342 -3.163 2.635 1.00 89.94 88 TRP A CA 1
ATOM 713 C C . TRP A 1 88 ? -0.048 -4.451 1.878 1.00 89.94 88 TRP A C 1
ATOM 715 O O . TRP A 1 88 ? -0.094 -5.537 2.457 1.00 89.94 88 TRP A O 1
ATOM 725 N N . TYR A 1 89 ? -0.286 -4.349 0.566 1.00 92.69 89 TYR A N 1
ATOM 726 C CA . TYR A 1 89 ? -0.728 -5.448 -0.295 1.00 92.69 89 TYR A CA 1
ATOM 727 C C . TYR A 1 89 ? 0.323 -6.547 -0.523 1.00 92.69 89 TYR A C 1
ATOM 729 O O . TYR A 1 89 ? -0.018 -7.655 -0.962 1.00 92.69 89 TYR A O 1
ATOM 737 N N . SER A 1 90 ? 1.593 -6.291 -0.192 1.00 93.31 90 SER A N 1
ATOM 738 C CA . SER A 1 90 ? 2.619 -7.338 -0.126 1.00 93.31 90 SER A CA 1
ATOM 739 C C . SER A 1 90 ? 2.193 -8.478 0.803 1.00 93.31 90 SER A C 1
ATOM 741 O O . SER A 1 90 ? 2.474 -9.638 0.515 1.00 93.31 90 SER A O 1
ATOM 743 N N . TRP A 1 91 ? 1.401 -8.165 1.833 1.00 93.94 91 TRP A N 1
ATOM 744 C CA . TRP A 1 91 ? 0.924 -9.114 2.834 1.00 93.94 91 TRP A CA 1
ATOM 745 C C . TRP A 1 91 ? -0.386 -9.831 2.490 1.00 93.94 91 TRP A C 1
ATOM 747 O O . TRP A 1 91 ? -0.914 -10.554 3.328 1.00 93.94 91 TRP A O 1
ATOM 757 N N . ARG A 1 92 ? -0.947 -9.672 1.282 1.00 94.81 92 ARG A N 1
ATOM 758 C CA . ARG A 1 92 ? -2.282 -10.210 0.924 1.00 94.81 92 ARG A CA 1
ATOM 759 C C . ARG A 1 92 ? -2.485 -11.699 1.241 1.00 94.81 92 ARG A C 1
ATOM 761 O O . ARG A 1 92 ? -3.585 -12.092 1.613 1.00 94.81 92 ARG A O 1
ATOM 768 N N . PHE A 1 93 ? -1.437 -12.516 1.124 1.00 94.12 93 PHE A N 1
ATOM 769 C CA . PHE A 1 93 ? -1.508 -13.947 1.431 1.00 94.12 93 PHE A CA 1
ATOM 770 C C . PHE A 1 93 ? -1.413 -14.226 2.936 1.00 94.12 93 PHE A C 1
ATOM 772 O O . PHE A 1 93 ? -2.109 -15.095 3.452 1.00 94.12 93 PHE A O 1
ATOM 779 N N . GLN A 1 94 ? -0.585 -13.470 3.657 1.00 94.81 94 GLN A N 1
ATOM 780 C CA . GLN A 1 94 ? -0.437 -13.584 5.107 1.00 94.81 94 GLN A CA 1
ATOM 781 C C . GLN A 1 94 ? -1.691 -13.081 5.822 1.00 94.81 94 GLN A C 1
ATOM 783 O O . GLN A 1 94 ? -2.134 -13.706 6.780 1.00 94.81 94 GLN A O 1
ATOM 788 N N . ILE A 1 95 ? -2.302 -12.004 5.324 1.00 90.06 95 ILE A N 1
ATOM 789 C CA . ILE A 1 95 ? -3.587 -11.501 5.815 1.00 90.06 95 ILE A CA 1
ATOM 790 C C . ILE A 1 95 ? -4.629 -12.620 5.768 1.00 90.06 95 ILE A C 1
ATOM 792 O O . ILE A 1 95 ? -5.241 -12.920 6.790 1.00 90.06 95 ILE A O 1
ATOM 796 N N . GLU A 1 96 ? -4.772 -13.289 4.622 1.00 91.81 96 GLU A N 1
ATOM 797 C CA . GLU A 1 96 ? -5.733 -14.384 4.466 1.00 91.81 96 GLU A CA 1
ATOM 798 C C . GLU A 1 96 ? -5.441 -15.565 5.406 1.00 91.81 96 GLU A C 1
ATOM 800 O O . GLU A 1 96 ? -6.363 -16.137 5.974 1.00 91.81 96 GLU A O 1
ATOM 805 N N . HIS A 1 97 ? -4.167 -15.896 5.634 1.00 93.75 97 HIS A N 1
ATOM 806 C CA . HIS A 1 97 ? -3.764 -17.010 6.499 1.00 93.75 97 HIS A CA 1
ATOM 807 C C . HIS A 1 97 ? -3.928 -16.741 8.010 1.00 93.75 97 HIS A C 1
ATOM 809 O O . HIS A 1 97 ? -4.087 -17.675 8.807 1.00 93.75 97 HIS A O 1
ATOM 815 N N . PHE A 1 98 ? -3.824 -15.481 8.440 1.00 90.94 98 PHE A N 1
ATOM 816 C CA . PHE A 1 98 ? -3.819 -15.118 9.861 1.00 90.94 98 PHE A CA 1
ATOM 817 C C . PHE A 1 98 ? -5.129 -14.500 10.360 1.00 90.94 98 PHE A C 1
ATOM 819 O O . PHE A 1 98 ? -5.315 -14.446 11.577 1.00 90.94 98 PHE A O 1
ATOM 826 N N . LYS A 1 99 ? -6.048 -14.096 9.470 1.00 86.31 99 LYS A N 1
ATOM 827 C CA . LYS 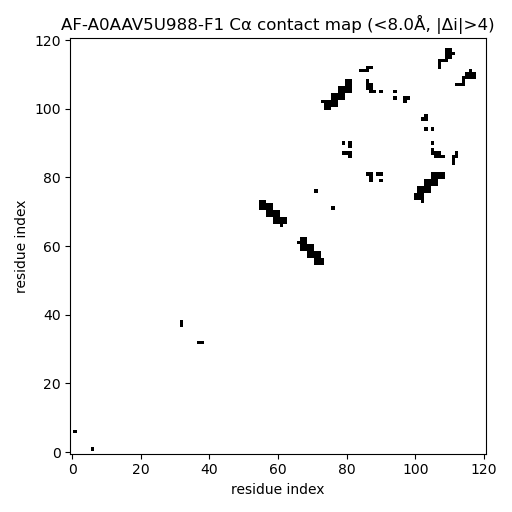A 1 99 ? -7.294 -13.393 9.834 1.00 86.31 99 LYS A CA 1
ATOM 828 C C . LYS A 1 99 ? -8.188 -14.129 10.841 1.00 86.31 99 LYS A C 1
ATOM 830 O O . LYS A 1 99 ? -8.887 -13.471 11.600 1.00 86.31 99 LYS A O 1
ATOM 835 N N . ASP A 1 100 ? -8.149 -15.464 10.871 1.00 87.81 100 ASP A N 1
ATOM 836 C CA . ASP A 1 100 ? -9.005 -16.268 11.759 1.00 87.81 100 ASP A CA 1
ATOM 837 C C . ASP A 1 100 ? -8.445 -16.385 13.188 1.00 87.81 100 ASP A C 1
ATOM 839 O O . ASP A 1 100 ? -9.158 -16.764 14.113 1.00 87.81 100 ASP A O 1
ATOM 843 N N . ARG A 1 101 ? -7.152 -16.085 13.378 1.00 87.50 101 ARG A N 1
ATOM 844 C CA . ARG A 1 101 ? -6.436 -16.240 14.661 1.00 87.50 101 ARG A CA 1
ATOM 845 C C . ARG A 1 101 ? -5.983 -14.915 15.264 1.00 87.50 101 ARG A C 1
ATOM 847 O O . ARG A 1 101 ? -5.771 -14.831 16.471 1.00 87.50 101 ARG A O 1
ATOM 854 N N . TYR A 1 102 ? -5.803 -13.900 14.427 1.00 86.75 102 TYR A N 1
ATOM 855 C CA . TYR A 1 102 ? -5.263 -12.605 14.808 1.00 86.75 102 TYR A CA 1
ATOM 856 C C . TYR A 1 102 ? -6.092 -11.484 14.216 1.00 86.75 102 TYR A C 1
ATOM 858 O O . TYR A 1 102 ? -6.629 -11.585 13.112 1.00 86.75 102 TYR A O 1
ATOM 866 N N . ARG A 1 103 ? -6.072 -10.343 14.901 1.00 81.31 103 ARG A N 1
ATOM 867 C CA . ARG A 1 103 ? -6.505 -9.091 14.296 1.00 81.31 103 ARG A CA 1
ATOM 868 C C . ARG A 1 103 ? -5.365 -8.532 13.459 1.00 81.31 103 ARG A C 1
ATOM 870 O O . ARG A 1 103 ? -4.477 -7.852 13.975 1.00 81.31 103 ARG A O 1
ATOM 877 N N . VAL A 1 104 ? -5.375 -8.872 12.177 1.00 88.06 104 VAL A N 1
ATOM 878 C CA . VAL A 1 104 ? -4.327 -8.473 11.238 1.00 88.06 104 VAL A CA 1
ATOM 879 C C . VAL A 1 104 ? -4.540 -7.028 10.793 1.00 88.06 104 VAL A C 1
ATOM 881 O O . VAL A 1 104 ? -5.599 -6.677 10.278 1.00 88.06 104 VAL A O 1
ATOM 884 N N . VAL A 1 105 ? -3.517 -6.193 10.964 1.00 90.50 105 VAL A N 1
ATOM 885 C CA . VAL A 1 105 ? -3.480 -4.813 10.469 1.00 90.50 105 VAL A CA 1
ATOM 886 C C . VAL A 1 105 ? -2.230 -4.646 9.612 1.00 90.50 105 VAL A C 1
ATOM 888 O O . VAL A 1 105 ? -1.120 -4.587 10.135 1.00 90.50 105 VAL A O 1
ATOM 891 N N . ALA A 1 106 ? -2.403 -4.570 8.294 1.00 92.31 106 ALA A N 1
ATOM 892 C CA . ALA A 1 106 ? -1.327 -4.229 7.369 1.00 92.31 106 ALA A CA 1
ATOM 893 C C . ALA A 1 106 ? -1.358 -2.722 7.092 1.00 92.31 106 ALA A C 1
ATOM 895 O O . ALA A 1 106 ? -2.375 -2.199 6.639 1.00 92.31 106 ALA A O 1
ATOM 896 N N . ILE A 1 107 ? -0.263 -2.029 7.397 1.00 91.25 107 ILE A N 1
ATOM 897 C CA . ILE A 1 107 ? -0.168 -0.571 7.249 1.00 91.25 107 ILE A CA 1
ATOM 898 C C . ILE A 1 107 ? 0.619 -0.198 5.997 1.00 91.25 107 ILE A C 1
ATOM 900 O O . ILE A 1 107 ? 1.557 -0.901 5.634 1.00 91.25 107 ILE A O 1
ATOM 904 N N . ASP A 1 108 ? 0.290 0.944 5.394 1.00 91.25 108 ASP A N 1
ATOM 905 C CA . ASP A 1 108 ? 1.213 1.654 4.508 1.00 91.25 108 ASP A CA 1
ATOM 906 C C . ASP A 1 108 ? 2.124 2.538 5.355 1.00 91.25 108 ASP A C 1
ATOM 908 O O . ASP A 1 108 ? 1.658 3.386 6.121 1.00 91.25 108 ASP A O 1
ATOM 912 N N . GLN A 1 109 ? 3.434 2.361 5.228 1.00 89.38 109 GLN A N 1
ATOM 913 C CA . GLN A 1 109 ? 4.395 3.220 5.901 1.00 89.38 109 GLN A CA 1
ATOM 914 C 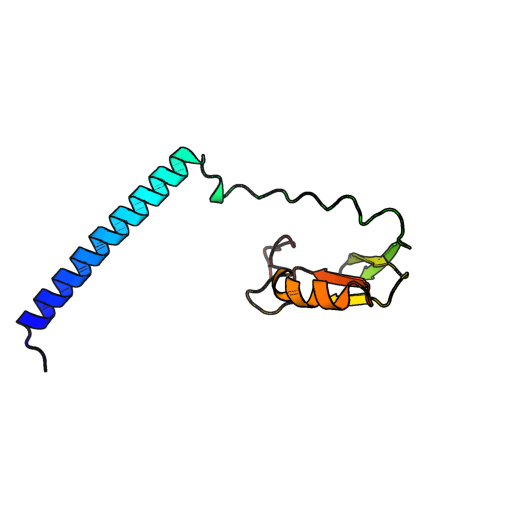C . GLN A 1 109 ? 4.335 4.652 5.361 1.00 89.38 109 GLN A C 1
ATOM 916 O O . GLN A 1 109 ? 3.927 4.917 4.230 1.00 89.38 109 GLN A O 1
ATOM 921 N N . ARG A 1 110 ? 4.805 5.593 6.183 1.00 89.88 110 ARG A N 1
ATOM 922 C CA . ARG A 1 110 ? 5.099 6.976 5.787 1.00 89.88 110 ARG A CA 1
ATOM 923 C C . ARG A 1 110 ? 5.837 7.000 4.443 1.00 89.88 110 ARG A C 1
ATOM 925 O O . ARG A 1 110 ? 6.871 6.354 4.308 1.00 89.88 110 ARG A O 1
ATOM 932 N N . GLY A 1 111 ? 5.326 7.768 3.481 1.00 88.19 111 GLY A N 1
ATOM 933 C CA . GLY A 1 111 ? 5.902 7.850 2.135 1.00 88.19 111 GLY A CA 1
ATOM 934 C C . GLY A 1 111 ? 5.340 6.844 1.118 1.00 88.19 111 GLY A C 1
ATOM 935 O O . GLY A 1 111 ? 5.586 7.008 -0.075 1.00 88.19 111 GLY A O 1
ATOM 936 N N . TYR A 1 112 ? 4.544 5.856 1.543 1.00 89.38 112 TYR A N 1
ATOM 937 C CA . TYR A 1 112 ? 4.050 4.763 0.696 1.00 89.38 112 TYR A CA 1
ATOM 938 C C . TYR A 1 112 ? 2.525 4.744 0.572 1.00 89.38 112 TYR A C 1
ATOM 940 O O . TYR A 1 112 ? 1.814 5.341 1.380 1.00 89.38 112 TYR A O 1
ATOM 948 N N . GLY A 1 113 ? 2.037 4.065 -0.473 1.00 87.12 113 GLY A N 1
ATOM 949 C CA . GLY A 1 113 ? 0.620 3.751 -0.683 1.00 87.12 113 GLY A CA 1
ATOM 950 C C . GLY A 1 113 ? -0.320 4.939 -0.483 1.00 87.12 113 GLY A C 1
ATOM 951 O O . GLY A 1 113 ? -0.092 6.005 -1.060 1.00 87.12 113 GLY A O 1
ATOM 952 N N . ASP A 1 114 ? -1.352 4.766 0.339 1.00 85.62 114 ASP A N 1
ATOM 953 C CA . ASP A 1 114 ? -2.323 5.828 0.650 1.00 85.62 114 ASP A CA 1
ATOM 954 C C . ASP A 1 114 ? -1.935 6.656 1.895 1.00 85.62 114 ASP A C 1
ATOM 956 O O . ASP A 1 114 ? -2.574 7.665 2.193 1.00 85.62 114 ASP A O 1
ATOM 960 N N . SER A 1 115 ? -0.854 6.291 2.593 1.00 86.19 115 SER A N 1
ATOM 961 C CA . SER A 1 115 ? -0.314 7.061 3.718 1.00 86.19 115 SER A CA 1
ATOM 962 C C . SER A 1 115 ? 0.309 8.389 3.269 1.00 86.19 115 SER A C 1
ATOM 964 O O . SER A 1 115 ? 0.803 8.543 2.142 1.00 86.19 115 SER A O 1
ATOM 966 N N . SER A 1 116 ? 0.312 9.371 4.176 1.00 84.38 116 SER A N 1
ATOM 967 C CA . SER A 1 116 ? 0.879 10.704 3.943 1.00 84.38 116 SER A CA 1
ATOM 968 C C . SER A 1 116 ? 2.347 10.650 3.499 1.00 84.38 116 SER A C 1
ATOM 970 O O . SER A 1 116 ? 3.140 9.833 3.979 1.00 84.38 116 SER A O 1
ATOM 972 N N . LYS A 1 117 ? 2.718 11.570 2.602 1.00 89.69 117 LYS A N 1
ATOM 973 C CA . LYS A 1 117 ? 4.071 11.743 2.043 1.00 89.69 117 LYS A CA 1
ATOM 974 C C . LYS A 1 117 ? 4.573 13.147 2.395 1.00 89.69 117 LYS A C 1
ATOM 976 O O . LYS A 1 117 ? 4.466 14.044 1.560 1.00 89.69 117 LYS A O 1
ATOM 981 N N . PRO A 1 118 ? 4.981 13.396 3.653 1.00 87.25 118 PRO A N 1
ATOM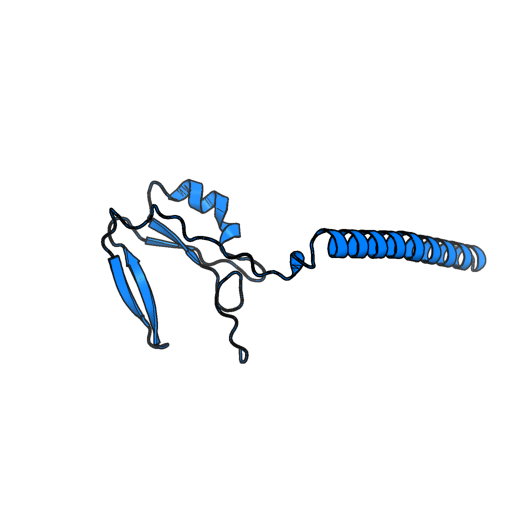 982 C CA . PRO A 1 118 ? 5.346 14.744 4.047 1.00 87.25 118 PRO A CA 1
ATOM 983 C C . PRO A 1 118 ? 6.616 15.194 3.304 1.00 87.25 118 PRO A C 1
ATOM 985 O O . PRO A 1 118 ? 7.506 14.378 3.076 1.00 87.25 118 PRO A O 1
ATOM 988 N N .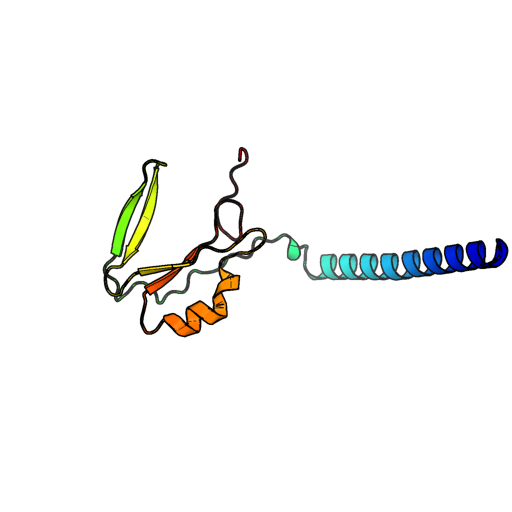 PRO A 1 119 ? 6.695 16.478 2.917 1.00 81.75 119 PRO A N 1
ATOM 989 C CA . PRO A 1 119 ? 7.667 16.977 1.938 1.00 81.75 119 PRO A CA 1
ATOM 990 C C . PRO A 1 119 ? 9.118 17.056 2.441 1.00 81.75 119 PRO A C 1
ATOM 992 O O . PRO A 1 119 ? 10.011 17.285 1.636 1.00 81.75 119 PRO A O 1
ATOM 995 N N . ASN A 1 120 ? 9.352 16.873 3.746 1.00 72.56 120 ASN A N 1
ATOM 996 C CA . ASN A 1 120 ? 10.642 17.113 4.407 1.00 72.56 120 ASN A CA 1
ATOM 997 C C . ASN A 1 120 ? 11.175 15.863 5.131 1.00 72.56 120 ASN A C 1
ATOM 999 O O . ASN A 1 120 ? 11.612 15.954 6.279 1.00 72.56 120 ASN A O 1
ATOM 1003 N N . ILE A 1 121 ? 11.075 14.690 4.504 1.00 56.81 121 ILE A N 1
ATOM 1004 C CA . ILE A 1 121 ? 11.724 13.459 4.982 1.00 56.81 121 ILE A CA 1
ATOM 1005 C C . ILE A 1 121 ? 12.798 13.053 3.984 1.00 56.81 121 ILE A C 1
ATOM 1007 O O . ILE A 1 121 ? 12.506 13.161 2.773 1.00 56.81 121 ILE A O 1
#

Sequence (121 aa):
MPGVLTRLVSAFAINLAQYYYSSLAGLYLLWRWTRTGGGALRLKQREMPRKLIDNYNHKYILLPSGINMHYDTTAPLMVMVHGYLEFWYSWRFQIEHFKDRYRVVAIDQRGYGDSSKPPNI

Mean predicted aligned error: 14.22 Å

pLDDT: mean 82.08, std 13.88, range [46.44, 97.62]

Radius of gyration: 24.67 Å; Cα contacts (8 Å, |Δi|>4): 99; chains: 1; bounding box: 56×34×63 Å

InterPro domains:
  IPR000073 Alpha/beta hydrolase fold-1 [PF00561] (76-120)
  IPR029058 Alpha/Beta hydrolase fold [G3DSA:3.40.50.1820] (55-121)
  IPR029058 Alpha/Beta hydrolase fold [SSF53474] (46-119)

Organism: NCBI:txid358040

Solvent-accessible surface area (backbone atoms only — not comparable to full-atom values): 7616 Å² total; per-residue (Å²): 130,86,51,72,68,59,54,51,54,50,52,50,52,51,51,52,51,50,50,52,54,50,50,52,50,49,50,50,50,51,53,49,33,70,76,50,75,51,52,91,75,52,81,78,84,76,81,75,75,87,80,80,64,92,87,61,56,78,43,73,47,76,42,98,87,72,50,75,46,78,49,57,70,85,41,62,75,40,78,44,78,61,65,87,100,49,32,37,72,78,42,57,67,56,47,68,74,37,52,91,75,26,43,66,44,61,40,43,52,82,65,23,76,91,36,64,64,71,93,89,118

Foldseek 3Di:
DDDPVRVVVVVVVVVVVVVVVVVVVVVVVVVVCVVCVNCVPPDPDDDDDPPPPDDFQWDWDQDPVRDIDIDTDPAAADEAEDDPPDAQCVCVVVCVVCVVHHPYDRGGDACDDPHHPDPPD

Nearest PDB structures (foldseek):
  7ane-assembly1_Bj  TM=2.939E-01  e=5.605E+00  Leishmania major
  6hix-assembly1_A4  TM=2.872E-01  e=5.984E+00  Trypanosoma brucei brucei
  5d06-assembly1_A  TM=1.853E-01  e=9.462E+00  Nakaseomyces glabratus CBS 138

Secondary structure (DSSP, 8-state):
---HHHHHHHHHHHHHHHHHHHHHHHHHHHHHHHHHTTGGGS---PPPPTTSSTT--EEEEE-TTS-EEEEE-SS-EEEEE--TT--GGGGHHHHHHHTTTSEEEEEPPTTSTTS---TT-